Protein AF-A0A6B3H0E8-F1 (afdb_monomer)

Nearest PDB structures (foldseek):
  3ffq-assembly2_B  TM=3.249E-01  e=1.916E+00  Mus musculus
  3ffq-assembly1_A  TM=2.762E-01  e=1.317E+00  Mus musculus
  7np4-assembly1_A  TM=3.165E-01  e=2.788E+00  Oryctolagus cuniculus

Mean predicted aligned error: 12.4 Å

pLDDT: mean 79.55, std 21.65, range [32.38, 98.31]

Secondary structure (DSSP, 8-state):
-----------------------S-----PPP--TT-TTSEES-TT-SS--HHHHHHHHHT-HHHHHHHHHHHTS-TTTHHHHHHHSEEEEESS-EEEEEEEEETTEEEEEEEEEPTT-EEEE-TTS-B-

Solvent-accessible surface area (backbone atoms only — not comparable to full-atom values): 8240 Å² total; per-residue (Å²): 134,89,80,88,81,88,80,86,89,85,89,86,80,80,72,83,72,81,79,78,80,76,72,94,80,68,81,87,78,76,81,86,74,67,45,69,44,87,78,51,59,41,80,58,83,73,66,31,85,70,58,58,68,60,49,41,54,54,32,70,75,32,64,56,60,27,45,24,52,16,63,74,69,75,47,53,59,88,46,45,57,61,54,58,68,68,34,44,32,31,19,33,65,49,72,39,80,43,84,42,72,50,80,56,98,72,33,60,39,82,44,83,44,70,47,53,50,69,42,60,45,39,18,44,97,64,36,43,78,108

Structure (mmCIF, N/CA/C/O backbone):
data_AF-A0A6B3H0E8-F1
#
_entry.id   AF-A0A6B3H0E8-F1
#
loop_
_atom_site.group_PDB
_atom_site.id
_atom_site.type_symbol
_atom_site.label_atom_id
_atom_site.label_alt_id
_atom_site.label_comp_id
_atom_site.label_asym_id
_atom_site.label_entity_id
_atom_site.label_seq_id
_atom_site.pdbx_PDB_ins_code
_atom_site.Cartn_x
_atom_site.Cartn_y
_atom_site.Cartn_z
_atom_site.occupancy
_atom_site.B_iso_or_equiv
_atom_site.auth_seq_id
_atom_site.auth_comp_id
_atom_site.auth_asym_id
_atom_site.auth_atom_id
_atom_site.pdbx_PDB_model_num
ATOM 1 N N . GLU A 1 1 ? 20.663 31.788 -74.258 1.00 35.22 1 GLU A N 1
ATOM 2 C CA . GLU A 1 1 ? 21.996 31.155 -74.187 1.00 35.22 1 GLU A CA 1
ATOM 3 C C . GLU A 1 1 ? 22.036 30.345 -72.888 1.00 35.22 1 GLU A C 1
ATOM 5 O O . GLU A 1 1 ? 21.691 30.908 -71.862 1.00 35.22 1 GLU A O 1
ATOM 10 N N . SER A 1 2 ? 21.935 29.011 -72.971 1.00 32.38 2 SER A N 1
ATOM 11 C CA . SER A 1 2 ? 23.036 28.055 -72.699 1.00 32.38 2 SER A CA 1
ATOM 12 C C . SER A 1 2 ? 23.436 28.015 -71.209 1.00 32.38 2 SER A C 1
ATOM 14 O O . SER A 1 2 ? 23.728 29.056 -70.648 1.00 32.38 2 SER A O 1
ATOM 16 N N . THR A 1 3 ? 23.507 26.922 -70.446 1.00 37.47 3 THR A N 1
ATOM 17 C CA . THR A 1 3 ? 23.304 25.471 -70.613 1.00 37.47 3 THR A CA 1
ATOM 18 C C . THR A 1 3 ? 23.278 24.870 -69.200 1.00 37.47 3 THR A C 1
ATOM 20 O O . THR A 1 3 ? 23.942 25.374 -68.295 1.00 37.47 3 THR A O 1
ATOM 23 N N . ALA A 1 4 ? 22.556 23.765 -69.031 1.00 35.66 4 ALA A N 1
ATOM 24 C CA . ALA A 1 4 ? 22.533 22.936 -67.831 1.00 35.66 4 ALA A CA 1
ATOM 25 C C . ALA A 1 4 ? 23.916 22.358 -67.459 1.00 35.66 4 ALA A C 1
ATOM 27 O O . ALA A 1 4 ? 24.690 21.977 -68.336 1.00 35.66 4 ALA A O 1
ATOM 28 N N . ARG A 1 5 ? 24.168 22.155 -66.158 1.00 34.94 5 ARG A N 1
ATOM 29 C CA . ARG A 1 5 ? 25.009 21.045 -65.685 1.00 34.94 5 ARG A CA 1
ATOM 30 C C . ARG A 1 5 ? 24.118 20.037 -64.963 1.00 34.94 5 ARG A C 1
ATOM 32 O O . ARG A 1 5 ? 23.525 20.347 -63.936 1.00 34.94 5 ARG A O 1
ATOM 39 N N . ARG A 1 6 ? 24.014 18.851 -65.566 1.00 41.00 6 ARG A N 1
ATOM 40 C CA . ARG A 1 6 ? 23.529 17.608 -64.957 1.00 41.00 6 ARG A CA 1
ATOM 41 C C . ARG A 1 6 ? 24.465 17.195 -63.824 1.00 41.00 6 ARG A C 1
ATOM 43 O O . ARG A 1 6 ? 25.668 17.129 -64.061 1.00 41.00 6 ARG A O 1
ATOM 50 N N . SER A 1 7 ? 23.878 16.781 -62.709 1.00 37.34 7 SER A N 1
ATOM 51 C CA . SER A 1 7 ? 24.401 15.703 -61.870 1.00 37.34 7 SER A CA 1
ATOM 52 C C . SER A 1 7 ? 23.201 14.871 -61.400 1.00 37.34 7 SER A C 1
ATOM 54 O O . SER A 1 7 ? 22.326 15.391 -60.715 1.00 37.34 7 SER A O 1
ATOM 56 N N . ASP A 1 8 ? 23.135 13.624 -61.864 1.00 45.53 8 ASP A N 1
ATOM 57 C CA . ASP A 1 8 ? 22.207 12.556 -61.443 1.00 45.53 8 ASP A CA 1
ATOM 58 C C . ASP A 1 8 ? 22.783 11.828 -60.190 1.00 45.53 8 ASP A C 1
ATOM 60 O O . ASP A 1 8 ? 23.895 12.171 -59.776 1.00 45.53 8 ASP A O 1
ATOM 64 N N . PRO A 1 9 ? 22.070 10.895 -59.522 1.00 45.84 9 PRO A N 1
ATOM 65 C CA . PRO A 1 9 ? 21.759 10.993 -58.096 1.00 45.84 9 PRO A CA 1
ATOM 66 C C . PRO A 1 9 ? 22.474 9.946 -57.220 1.00 45.84 9 PRO A C 1
ATOM 68 O O . PRO A 1 9 ? 22.909 8.905 -57.708 1.00 45.84 9 PRO A O 1
ATOM 71 N N . GLU A 1 10 ? 22.504 10.171 -55.901 1.00 34.53 10 GLU A N 1
ATOM 72 C CA . GLU A 1 10 ? 22.762 9.111 -54.912 1.00 34.53 10 GLU A CA 1
ATOM 73 C C . GLU A 1 10 ? 21.499 8.802 -54.084 1.00 34.53 10 GLU A C 1
ATOM 75 O O . GLU A 1 10 ? 20.648 9.677 -53.893 1.00 34.53 10 GLU A O 1
ATOM 80 N N . PRO A 1 11 ? 21.326 7.540 -53.653 1.00 42.16 11 PRO A N 1
ATOM 81 C CA . PRO A 1 11 ? 20.035 6.970 -53.300 1.00 42.16 11 PRO A CA 1
ATOM 82 C C . PRO A 1 11 ? 19.709 7.120 -51.811 1.00 42.16 11 PRO A C 1
ATOM 84 O O . PRO A 1 11 ? 20.588 7.107 -50.956 1.00 42.16 11 PRO A O 1
ATOM 87 N N . GLY A 1 12 ? 18.411 7.126 -51.496 1.00 36.84 12 GLY A N 1
ATOM 88 C CA . GLY A 1 12 ? 17.942 6.757 -50.159 1.00 36.84 12 GLY A CA 1
ATOM 89 C C . GLY A 1 12 ? 17.010 7.759 -49.493 1.00 36.84 12 GLY A C 1
ATOM 90 O O . GLY A 1 12 ? 17.298 8.254 -48.412 1.00 36.84 12 GLY A O 1
ATOM 91 N N . THR A 1 13 ? 15.840 7.998 -50.076 1.00 33.62 13 THR A N 1
ATOM 92 C CA . THR A 1 13 ? 14.666 8.416 -49.297 1.00 33.62 13 THR A CA 1
ATOM 93 C C . THR A 1 13 ? 13.562 7.401 -49.535 1.00 33.62 13 THR A C 1
ATOM 95 O O . THR A 1 13 ? 12.704 7.558 -50.398 1.00 33.62 13 THR A O 1
ATOM 98 N N . ALA A 1 14 ? 13.611 6.305 -48.778 1.00 38.38 14 ALA A N 1
ATOM 99 C CA . ALA A 1 14 ? 12.436 5.468 -48.613 1.00 38.38 14 ALA A CA 1
ATOM 100 C C . ALA A 1 14 ? 11.414 6.274 -47.803 1.00 38.38 14 ALA A C 1
ATOM 102 O O . ALA A 1 14 ? 11.633 6.588 -46.633 1.00 38.38 14 ALA A O 1
ATOM 103 N N . SER A 1 15 ? 10.318 6.647 -48.460 1.00 48.28 15 SER A N 1
ATOM 104 C CA . SER A 1 15 ? 9.117 7.176 -47.824 1.00 48.28 15 SER A CA 1
ATOM 105 C C . SER A 1 15 ? 8.689 6.256 -46.676 1.00 48.28 15 SER A C 1
ATOM 107 O O . SER A 1 15 ? 8.601 5.043 -46.893 1.00 48.28 15 SER A O 1
ATOM 109 N N . PRO A 1 16 ? 8.365 6.765 -45.474 1.00 43.91 16 PRO A N 1
ATOM 110 C CA . PRO A 1 16 ? 7.642 5.941 -44.526 1.00 43.91 16 PRO A CA 1
ATOM 111 C C . PRO A 1 16 ? 6.265 5.650 -45.128 1.00 43.91 16 PRO A C 1
ATOM 113 O O . PRO A 1 16 ? 5.464 6.547 -45.395 1.00 43.91 16 PRO A O 1
ATOM 116 N N . SER A 1 17 ? 6.053 4.367 -45.411 1.00 40.94 17 SER A N 1
ATOM 117 C CA . SER A 1 17 ? 4.784 3.800 -45.847 1.00 40.94 17 SER A CA 1
ATOM 118 C C . SER A 1 17 ? 3.662 4.185 -44.883 1.00 40.94 17 SER A C 1
ATOM 120 O O . SER A 1 17 ? 3.886 4.363 -43.686 1.00 40.94 17 SER A O 1
ATOM 122 N N . ALA A 1 18 ? 2.461 4.321 -45.441 1.00 45.22 18 ALA A N 1
ATOM 123 C CA . ALA A 1 18 ? 1.238 4.714 -44.762 1.00 45.22 18 ALA A CA 1
ATOM 124 C C . ALA A 1 18 ? 1.068 4.070 -43.374 1.00 45.22 18 ALA A C 1
ATOM 126 O O . ALA A 1 18 ? 1.232 2.863 -43.196 1.00 45.22 18 ALA A O 1
ATOM 127 N N . VAL A 1 19 ? 0.678 4.900 -42.405 1.00 40.25 19 VAL A N 1
ATOM 128 C CA . VAL A 1 19 ? 0.190 4.468 -41.094 1.00 40.25 19 VAL A CA 1
ATOM 129 C C . VAL A 1 19 ? -0.945 3.451 -41.275 1.00 40.25 19 VAL A C 1
ATOM 131 O O . VAL A 1 19 ? -1.906 3.740 -41.995 1.00 40.25 19 VAL A O 1
ATOM 134 N N . PRO A 1 20 ? -0.915 2.274 -40.627 1.00 42.47 20 PRO A N 1
ATOM 135 C CA . PRO A 1 20 ? -2.128 1.496 -40.495 1.00 42.47 20 PRO A CA 1
ATOM 136 C C . PRO A 1 20 ? -3.052 2.291 -39.570 1.00 42.47 20 PRO A C 1
ATOM 138 O O . PRO A 1 20 ? -2.742 2.487 -38.395 1.00 42.47 20 PRO A O 1
ATOM 141 N N . SER A 1 21 ? -4.186 2.764 -40.091 1.00 45.28 21 SER A N 1
ATOM 142 C CA . SER A 1 21 ? -5.313 3.136 -39.234 1.00 45.28 21 SER A CA 1
ATOM 143 C C . SER A 1 21 ? -5.699 1.893 -38.442 1.00 45.28 21 SER A C 1
ATOM 145 O O . SER A 1 21 ? -6.291 0.960 -38.988 1.00 45.28 21 SER A O 1
ATOM 147 N N . ALA A 1 22 ? -5.316 1.853 -37.167 1.00 51.94 22 ALA A N 1
ATOM 148 C CA . ALA A 1 22 ? -5.771 0.824 -36.253 1.00 51.94 22 ALA A CA 1
ATOM 149 C C . ALA A 1 22 ? -7.288 0.980 -36.114 1.00 51.94 22 ALA A C 1
ATOM 151 O O . ALA A 1 22 ? -7.788 1.880 -35.441 1.00 51.94 22 ALA A O 1
ATOM 152 N N . SER A 1 23 ? -8.016 0.117 -36.818 1.00 38.78 23 SER A N 1
ATOM 153 C CA . SER A 1 23 ? -9.453 -0.034 -36.650 1.00 38.78 23 SER A CA 1
ATOM 154 C C . SER A 1 23 ? -9.729 -0.379 -35.189 1.00 38.78 23 SER A C 1
ATOM 156 O O . SER A 1 23 ? -9.138 -1.304 -34.627 1.00 38.78 23 SER A O 1
ATOM 158 N N . ALA A 1 24 ? -10.596 0.410 -34.564 1.00 51.91 24 ALA A N 1
ATOM 159 C CA . ALA A 1 24 ? -11.017 0.255 -33.185 1.00 51.91 24 ALA A CA 1
ATOM 160 C C . ALA A 1 24 ? -11.856 -1.021 -33.012 1.00 51.91 24 ALA A C 1
ATOM 162 O O . ALA A 1 24 ? -13.077 -0.971 -33.033 1.00 51.91 24 ALA A O 1
ATOM 163 N N . THR A 1 25 ? -11.194 -2.158 -32.815 1.00 48.22 25 THR A N 1
ATOM 164 C CA . THR A 1 25 ? -11.766 -3.378 -32.222 1.00 48.22 25 THR A CA 1
ATOM 165 C C . THR A 1 25 ? -10.626 -4.210 -31.651 1.00 48.22 25 THR A C 1
ATOM 167 O O . THR A 1 25 ? -10.204 -5.217 -32.209 1.00 48.22 25 THR A O 1
ATOM 170 N N . GLY A 1 26 ? -10.088 -3.759 -30.526 1.00 44.38 26 GLY A N 1
ATOM 171 C CA . GLY A 1 26 ? -9.173 -4.542 -29.715 1.00 44.38 26 GLY A CA 1
ATOM 172 C C . GLY A 1 26 ? -9.451 -4.193 -28.272 1.00 44.38 26 GLY A C 1
ATOM 173 O O . GLY A 1 26 ? -9.162 -3.077 -27.847 1.00 44.38 26 GLY A O 1
ATOM 174 N N . SER A 1 27 ? -10.044 -5.122 -27.521 1.00 52.78 27 SER A N 1
ATOM 175 C CA . SER A 1 27 ? -9.981 -5.053 -26.062 1.00 52.78 27 SER A CA 1
ATOM 176 C C . SER A 1 27 ? -8.517 -4.787 -25.710 1.00 52.78 27 SER A C 1
ATOM 178 O O . SER A 1 27 ? -7.647 -5.483 -26.233 1.00 52.78 27 SER A O 1
ATOM 180 N N . GLN A 1 28 ? -8.211 -3.737 -24.945 1.00 55.22 28 GLN A N 1
ATOM 181 C CA . GLN A 1 28 ? -6.832 -3.470 -24.537 1.00 55.22 28 GLN A CA 1
ATOM 182 C C . GLN A 1 28 ? -6.390 -4.609 -23.612 1.00 55.22 28 GLN A C 1
ATOM 184 O O . GLN A 1 28 ? -6.568 -4.538 -22.397 1.00 55.22 28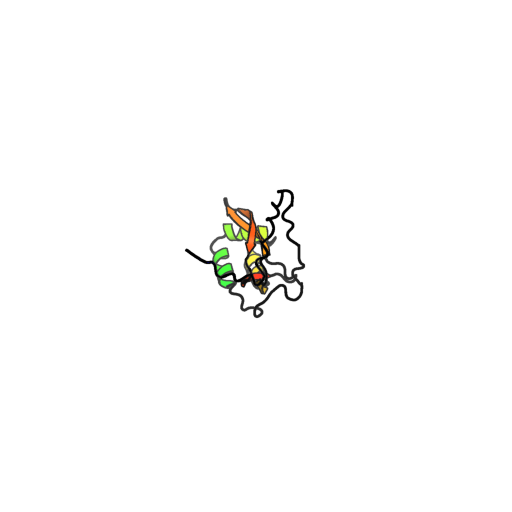 GLN A O 1
ATOM 189 N N . VAL A 1 29 ? -5.882 -5.696 -24.197 1.00 62.88 29 VAL A N 1
ATOM 190 C CA . VAL A 1 29 ? -5.433 -6.878 -23.470 1.00 62.88 29 VAL A CA 1
ATOM 191 C C . VAL A 1 29 ? -4.114 -6.517 -22.804 1.00 62.88 29 VAL A C 1
ATOM 193 O O . VAL A 1 29 ? -3.052 -6.562 -23.420 1.00 62.88 29 VAL A O 1
ATOM 196 N N . THR A 1 30 ? -4.168 -6.134 -21.532 1.00 69.50 30 THR A N 1
ATOM 197 C CA . THR A 1 30 ? -2.972 -6.136 -20.692 1.00 69.50 30 THR A CA 1
ATOM 198 C C . THR A 1 30 ? -2.614 -7.571 -20.347 1.00 69.50 30 THR A C 1
ATOM 200 O O . THR A 1 30 ? -3.468 -8.341 -19.905 1.00 69.50 30 THR A O 1
ATOM 203 N N . ARG A 1 31 ? -1.347 -7.940 -20.544 1.00 79.31 31 ARG A N 1
ATOM 204 C CA . ARG A 1 31 ? -0.842 -9.264 -20.181 1.00 79.31 31 ARG A CA 1
ATOM 205 C C . ARG A 1 31 ? -0.746 -9.365 -18.660 1.00 79.31 31 ARG A C 1
ATOM 207 O O . ARG A 1 31 ? -0.009 -8.599 -18.047 1.00 79.31 31 ARG A O 1
ATOM 214 N N . GLY A 1 32 ? -1.462 -10.318 -18.067 1.00 79.38 32 GLY A N 1
ATOM 215 C CA . GLY A 1 32 ? -1.216 -10.715 -16.682 1.00 79.38 32 GLY A CA 1
ATOM 216 C C . GLY A 1 32 ? 0.175 -11.338 -16.559 1.00 79.38 32 GLY A C 1
ATOM 217 O O . GLY A 1 32 ? 0.580 -12.127 -17.417 1.00 79.38 32 GLY A O 1
ATOM 218 N N . VAL A 1 33 ? 0.913 -10.960 -15.521 1.00 82.69 33 VAL A N 1
ATOM 219 C CA . VAL A 1 33 ? 2.222 -11.529 -15.186 1.00 82.69 33 VAL A CA 1
ATOM 220 C C . VAL A 1 33 ? 2.191 -12.018 -13.746 1.00 82.69 33 VAL A C 1
ATOM 222 O O . VAL A 1 33 ? 1.547 -11.398 -12.899 1.00 82.69 33 VAL A O 1
ATOM 225 N N . ASP A 1 34 ? 2.879 -13.122 -13.468 1.00 81.75 34 ASP A N 1
ATOM 226 C CA . ASP A 1 34 ? 3.034 -13.609 -12.101 1.00 81.75 34 ASP A CA 1
ATOM 227 C C . ASP A 1 34 ? 3.876 -12.619 -11.290 1.00 81.75 34 ASP A C 1
ATOM 229 O O . ASP A 1 34 ? 4.977 -12.251 -11.701 1.00 81.75 34 ASP A O 1
ATOM 233 N N . GLY A 1 35 ? 3.383 -12.208 -10.120 1.00 81.31 35 GLY A N 1
ATOM 234 C CA . GLY A 1 35 ? 4.072 -11.249 -9.247 1.00 81.31 35 GLY A CA 1
ATOM 235 C C . GLY A 1 35 ? 5.455 -11.722 -8.783 1.00 81.31 35 GLY A C 1
ATOM 236 O O . GLY A 1 35 ? 6.353 -10.920 -8.554 1.00 81.31 35 GLY A O 1
ATOM 237 N N . ALA A 1 36 ? 5.675 -13.034 -8.713 1.00 81.31 36 ALA A N 1
ATOM 238 C CA . ALA A 1 36 ? 6.964 -13.620 -8.356 1.00 81.31 36 ALA A CA 1
ATOM 239 C C . ALA A 1 36 ? 7.941 -13.763 -9.546 1.00 81.31 36 ALA A C 1
ATOM 241 O O . ALA A 1 36 ? 9.032 -14.309 -9.372 1.00 81.31 36 ALA A O 1
ATOM 242 N N . ALA A 1 37 ? 7.574 -13.315 -10.755 1.00 82.06 37 ALA A N 1
ATOM 243 C CA . ALA A 1 37 ? 8.399 -13.495 -11.946 1.00 82.06 37 ALA A CA 1
ATOM 244 C C . ALA A 1 37 ? 9.786 -12.827 -11.791 1.00 82.06 37 ALA A C 1
ATOM 246 O O . ALA A 1 37 ? 9.871 -11.634 -11.467 1.00 82.06 37 ALA A O 1
ATOM 247 N N . PRO A 1 38 ? 10.895 -13.553 -12.055 1.00 80.69 38 PRO A N 1
ATOM 248 C CA . PRO A 1 38 ? 12.235 -12.985 -11.973 1.00 80.69 38 PRO A CA 1
ATOM 249 C C . PRO A 1 38 ? 12.393 -11.741 -12.851 1.00 80.69 38 PRO A C 1
ATOM 251 O O . PRO A 1 38 ? 12.025 -11.731 -14.024 1.00 80.69 38 PRO A O 1
ATOM 254 N N . GLY A 1 39 ? 12.970 -10.683 -12.279 1.00 83.31 39 GLY A N 1
ATOM 255 C CA . GLY A 1 39 ? 13.208 -9.428 -12.990 1.00 83.31 39 GLY A CA 1
ATOM 256 C C . GLY A 1 39 ? 11.979 -8.529 -13.159 1.00 83.31 39 GLY A C 1
ATOM 257 O O . GLY A 1 39 ? 12.108 -7.517 -13.850 1.00 83.31 39 GLY A O 1
ATOM 258 N N . LEU A 1 40 ? 10.834 -8.843 -12.537 1.00 83.06 40 LEU A N 1
ATOM 259 C CA . LEU A 1 40 ? 9.643 -7.980 -12.537 1.00 83.06 40 LEU A CA 1
ATOM 260 C C . LEU A 1 40 ? 9.854 -6.691 -11.725 1.00 83.06 40 LEU A C 1
ATOM 262 O O . LEU A 1 40 ? 9.504 -5.597 -12.173 1.00 83.06 40 LEU A O 1
ATOM 266 N N . TYR A 1 41 ? 10.485 -6.821 -10.558 1.00 85.12 41 TYR A N 1
ATOM 267 C CA . TYR A 1 41 ? 10.814 -5.706 -9.674 1.00 85.12 41 TYR A CA 1
ATOM 268 C C . TYR A 1 41 ? 12.313 -5.420 -9.670 1.00 85.12 41 TYR A C 1
ATOM 270 O O . TYR A 1 41 ? 13.145 -6.307 -9.870 1.00 85.12 41 TYR A O 1
ATOM 278 N N . GLY A 1 42 ? 12.650 -4.154 -9.461 1.00 80.50 42 GLY A N 1
ATOM 279 C CA . GLY A 1 42 ? 14.005 -3.659 -9.277 1.00 80.50 42 GLY A CA 1
ATOM 280 C C . GLY A 1 42 ? 14.152 -2.945 -7.938 1.00 80.50 42 GLY A C 1
ATOM 281 O O . GLY A 1 42 ? 13.235 -2.917 -7.114 1.00 80.50 42 GLY A O 1
ATOM 282 N N . GLY A 1 43 ? 15.321 -2.338 -7.750 1.00 70.19 43 GLY A N 1
ATOM 283 C CA . GLY A 1 43 ? 15.685 -1.650 -6.517 1.00 70.19 43 GLY A CA 1
ATOM 284 C C . GLY A 1 43 ? 16.275 -2.583 -5.461 1.00 70.19 43 GLY A C 1
ATOM 285 O O . GLY A 1 43 ? 16.233 -3.811 -5.560 1.00 70.19 43 GLY A O 1
ATOM 286 N N . THR A 1 44 ? 16.874 -1.985 -4.439 1.00 63.00 44 THR A N 1
ATOM 287 C CA . THR A 1 44 ? 17.344 -2.707 -3.260 1.00 63.00 44 THR A CA 1
ATOM 288 C C . THR A 1 44 ? 16.152 -3.065 -2.379 1.00 63.00 44 THR A C 1
ATOM 290 O O . THR A 1 44 ? 15.301 -2.226 -2.069 1.00 63.00 44 THR A O 1
ATOM 293 N N . ARG A 1 45 ? 16.082 -4.337 -1.966 1.00 57.31 45 ARG A N 1
ATOM 294 C CA . ARG A 1 45 ? 15.047 -4.833 -1.050 1.00 57.31 45 ARG A CA 1
ATOM 295 C C . ARG A 1 45 ? 15.002 -3.910 0.176 1.00 57.31 45 ARG A C 1
ATOM 297 O O . ARG A 1 45 ? 16.039 -3.713 0.806 1.00 57.31 45 ARG A O 1
ATOM 304 N N . LYS A 1 46 ? 13.816 -3.384 0.517 1.00 56.09 46 LYS A N 1
ATOM 305 C CA . LYS A 1 46 ? 13.566 -2.486 1.671 1.00 56.09 46 LYS A CA 1
ATOM 306 C C . LYS A 1 46 ? 14.038 -1.023 1.537 1.00 56.09 46 LYS A C 1
ATOM 308 O O . LYS A 1 46 ? 14.061 -0.328 2.545 1.00 56.09 46 LYS A O 1
ATOM 313 N N . VAL A 1 47 ? 14.392 -0.540 0.340 1.00 60.00 47 VAL A N 1
ATOM 314 C CA . VAL A 1 47 ? 14.829 0.866 0.125 1.00 60.00 47 VAL A CA 1
ATOM 315 C C . VAL A 1 47 ? 13.905 1.642 -0.828 1.00 60.00 47 VAL A C 1
ATOM 317 O O . VAL A 1 47 ? 14.102 2.832 -1.063 1.00 60.00 47 VAL A O 1
ATOM 320 N N . ALA A 1 48 ? 12.865 1.011 -1.380 1.00 61.47 48 ALA A N 1
ATOM 321 C CA . ALA A 1 48 ? 11.863 1.754 -2.141 1.00 61.47 48 ALA A CA 1
ATOM 322 C C . ALA A 1 48 ? 11.153 2.764 -1.214 1.00 61.47 48 ALA A C 1
ATOM 324 O O . ALA A 1 48 ? 10.863 2.436 -0.068 1.00 61.47 48 ALA A O 1
ATOM 325 N N . SER A 1 49 ? 10.891 3.979 -1.716 1.00 66.12 49 SER A N 1
ATOM 326 C CA . SER A 1 49 ? 10.439 5.198 -1.002 1.00 66.12 49 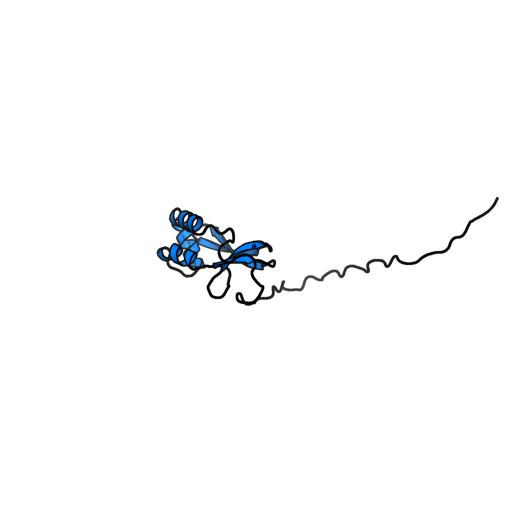SER A CA 1
ATOM 327 C C . SER A 1 49 ? 9.123 5.096 -0.192 1.00 66.12 49 SER A C 1
ATOM 329 O O . SER A 1 49 ? 8.570 6.120 0.217 1.00 66.12 49 SER A O 1
ATOM 331 N N . CYS A 1 50 ? 8.580 3.899 0.019 1.00 76.69 50 CYS A N 1
ATOM 332 C CA . CYS A 1 50 ? 7.386 3.659 0.815 1.00 76.69 50 CYS A CA 1
ATOM 333 C C . CYS A 1 50 ? 7.722 3.789 2.307 1.00 76.69 50 CYS A C 1
ATOM 335 O O . CYS A 1 50 ? 8.213 2.850 2.931 1.00 76.69 50 CYS A O 1
ATOM 337 N N . ASP A 1 51 ? 7.447 4.956 2.883 1.00 89.06 51 ASP A N 1
ATOM 338 C CA . ASP A 1 51 ? 7.492 5.156 4.332 1.00 89.06 51 ASP A CA 1
ATOM 339 C C . ASP A 1 51 ? 6.265 4.492 4.982 1.00 89.06 51 ASP A C 1
ATOM 341 O O . ASP A 1 51 ? 5.188 5.088 5.099 1.00 89.06 51 ASP A O 1
ATOM 345 N N . VAL A 1 52 ? 6.430 3.216 5.346 1.00 92.31 52 VAL A N 1
ATOM 346 C CA . VAL A 1 52 ? 5.374 2.373 5.927 1.00 92.31 52 VAL A CA 1
ATOM 347 C C . VAL A 1 52 ? 4.859 2.953 7.243 1.00 92.31 52 VAL A C 1
ATOM 349 O O . VAL A 1 52 ? 3.650 3.017 7.449 1.00 92.31 52 VAL A O 1
ATOM 352 N N . GLU A 1 53 ? 5.737 3.446 8.117 1.00 94.12 53 GLU A N 1
ATOM 353 C CA . GLU A 1 53 ? 5.317 3.974 9.420 1.00 94.12 53 GLU A CA 1
ATOM 354 C C . GLU A 1 53 ? 4.542 5.291 9.273 1.00 94.12 53 GLU A C 1
ATOM 356 O O . GLU A 1 53 ? 3.534 5.503 9.956 1.00 94.12 53 GLU A O 1
ATOM 361 N N . LYS A 1 54 ? 4.916 6.147 8.315 1.00 93.94 54 LYS A N 1
ATOM 362 C CA . LYS A 1 54 ? 4.118 7.333 7.978 1.00 93.94 54 LYS A CA 1
ATOM 363 C C . LYS A 1 54 ? 2.747 6.967 7.409 1.00 93.94 54 LYS A C 1
ATOM 365 O O . LYS A 1 54 ? 1.757 7.628 7.740 1.00 93.94 54 LYS A O 1
ATOM 370 N N . GLN A 1 55 ? 2.659 5.930 6.574 1.00 94.62 55 GLN A N 1
ATOM 371 C CA . GLN A 1 55 ? 1.376 5.440 6.061 1.00 94.62 55 GLN A CA 1
ATOM 372 C C . GLN A 1 55 ? 0.488 4.906 7.193 1.00 94.62 55 GLN A C 1
ATOM 374 O O . GLN A 1 55 ? -0.685 5.274 7.266 1.00 94.62 55 GLN A O 1
ATOM 379 N N . ILE A 1 56 ? 1.055 4.118 8.110 1.00 96.69 56 ILE A N 1
ATOM 380 C CA . ILE A 1 56 ? 0.364 3.609 9.302 1.00 96.69 56 ILE A CA 1
ATOM 381 C C . ILE A 1 56 ? -0.178 4.766 10.140 1.00 96.69 56 ILE A C 1
ATOM 383 O O . ILE A 1 56 ? -1.372 4.797 10.434 1.00 96.69 56 ILE A O 1
ATOM 387 N N . SER A 1 57 ? 0.664 5.751 10.461 1.00 97.44 57 SER A N 1
ATOM 388 C CA . SER A 1 57 ? 0.255 6.929 11.232 1.00 97.44 57 SER A CA 1
ATOM 389 C C . SER A 1 57 ? -0.884 7.698 10.547 1.00 97.44 57 SER A C 1
ATOM 391 O O . SER A 1 57 ? -1.860 8.078 11.194 1.00 97.44 57 SER A O 1
ATOM 393 N N . THR A 1 58 ? -0.809 7.860 9.222 1.00 96.00 58 THR A N 1
ATOM 394 C CA . THR A 1 58 ? -1.842 8.545 8.429 1.00 96.00 58 THR A CA 1
ATOM 395 C C . THR A 1 58 ? -3.182 7.807 8.471 1.00 96.00 58 THR A C 1
ATOM 397 O O . THR A 1 58 ? -4.227 8.441 8.613 1.00 96.00 58 THR A O 1
ATOM 400 N N . LEU A 1 59 ? -3.170 6.476 8.357 1.00 96.50 59 LEU A N 1
ATOM 401 C CA . LEU A 1 59 ? -4.388 5.665 8.414 1.00 96.50 59 LEU A CA 1
ATOM 402 C C . LEU A 1 59 ? -4.968 5.622 9.832 1.00 96.50 59 LEU A C 1
ATOM 404 O O . LEU A 1 59 ? -6.172 5.788 9.998 1.00 96.50 59 LEU A O 1
ATOM 408 N N . GLN A 1 60 ? -4.135 5.497 10.865 1.00 96.31 60 GLN A N 1
ATOM 409 C CA . GLN A 1 60 ? -4.586 5.541 12.260 1.00 96.31 60 GLN A CA 1
ATOM 410 C C . GLN A 1 60 ? -5.248 6.878 12.622 1.00 96.31 60 GLN A C 1
ATOM 412 O O . GLN A 1 60 ? -6.232 6.895 13.360 1.00 96.31 60 GLN A O 1
ATOM 417 N N . ALA A 1 61 ? -4.758 7.987 12.061 1.00 98.00 61 ALA A N 1
ATOM 418 C CA . ALA A 1 61 ? -5.352 9.310 12.238 1.00 98.00 61 ALA A CA 1
ATOM 419 C C . ALA A 1 61 ? -6.677 9.510 11.470 1.00 98.00 61 ALA A C 1
ATOM 421 O O . ALA A 1 61 ? -7.384 10.483 11.728 1.00 98.00 61 ALA A O 1
ATOM 422 N N . ALA A 1 62 ? -7.034 8.611 10.544 1.00 97.75 62 ALA A N 1
ATOM 423 C CA . ALA A 1 62 ? -8.241 8.693 9.718 1.00 97.75 62 ALA A CA 1
ATOM 424 C C . ALA A 1 62 ? -9.029 7.363 9.743 1.00 97.75 62 ALA A C 1
ATOM 426 O O . ALA A 1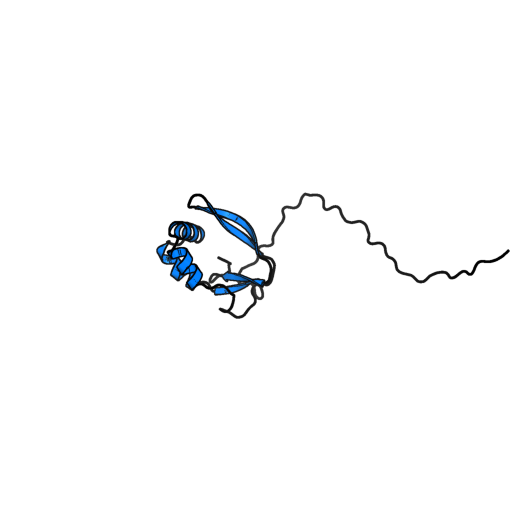 62 ? -8.935 6.570 8.800 1.00 97.75 62 ALA A O 1
ATOM 427 N N . PRO A 1 63 ? -9.823 7.091 10.801 1.00 96.75 63 PRO A N 1
ATOM 428 C CA . PRO A 1 63 ? -10.454 5.784 11.025 1.00 96.75 63 PRO A CA 1
ATOM 429 C C . PRO A 1 63 ? -11.362 5.294 9.887 1.00 96.75 63 PRO A C 1
ATOM 431 O O . PRO A 1 63 ? -11.458 4.099 9.622 1.00 96.75 63 PRO A O 1
ATOM 434 N N . ASP A 1 64 ? -12.048 6.208 9.216 1.00 97.56 64 ASP A N 1
ATOM 435 C CA . ASP A 1 64 ? -12.883 5.974 8.041 1.00 97.56 64 ASP A CA 1
ATOM 436 C C . ASP A 1 64 ? -12.064 5.563 6.810 1.00 97.56 64 ASP A C 1
ATOM 438 O O . ASP A 1 64 ? -12.418 4.588 6.142 1.00 97.56 64 ASP A O 1
ATOM 442 N N . LYS A 1 65 ? -10.920 6.209 6.566 1.00 97.44 65 LYS A N 1
ATOM 443 C CA . LYS A 1 65 ? -9.975 5.778 5.524 1.00 97.44 65 LYS A CA 1
ATOM 444 C C . LYS A 1 65 ? -9.297 4.457 5.876 1.00 97.44 65 LYS A C 1
ATOM 446 O O . LYS A 1 65 ? -9.109 3.634 4.987 1.00 97.44 65 LYS A O 1
ATOM 451 N N . ASN A 1 66 ? -8.985 4.224 7.152 1.00 98.19 66 ASN A N 1
ATOM 452 C CA . ASN A 1 66 ? -8.430 2.952 7.612 1.00 98.19 66 ASN A CA 1
ATOM 453 C C . ASN A 1 66 ? -9.395 1.791 7.358 1.00 98.19 66 ASN A C 1
ATOM 455 O O . ASN A 1 66 ? -8.993 0.780 6.797 1.00 98.19 66 ASN A O 1
ATOM 459 N N . ARG A 1 67 ? -10.683 1.954 7.692 1.00 98.19 67 ARG A N 1
ATOM 460 C CA . ARG A 1 67 ? -11.712 0.947 7.382 1.00 98.19 67 ARG A CA 1
ATOM 461 C C . ARG A 1 67 ? -11.844 0.703 5.882 1.00 98.19 67 ARG A C 1
ATOM 463 O O . ARG A 1 67 ? -11.937 -0.447 5.466 1.00 98.19 67 ARG A O 1
ATOM 470 N N . ALA A 1 68 ? -11.831 1.760 5.070 1.00 97.94 68 ALA A N 1
ATOM 471 C CA . ALA A 1 68 ? -11.885 1.612 3.620 1.00 97.94 68 ALA A CA 1
ATOM 472 C C . ALA A 1 68 ? -10.656 0.868 3.071 1.00 97.94 68 ALA A C 1
ATOM 474 O O . ALA A 1 68 ? -10.818 -0.055 2.278 1.00 97.94 68 ALA A O 1
ATOM 475 N N . PHE A 1 69 ? -9.448 1.206 3.528 1.00 97.12 69 PHE A N 1
ATOM 476 C CA . PHE A 1 69 ? -8.224 0.490 3.162 1.00 97.12 69 PHE A CA 1
ATOM 477 C C . PHE A 1 69 ? -8.286 -0.987 3.575 1.00 97.12 69 PHE A C 1
ATOM 479 O O . PHE A 1 69 ? -8.077 -1.866 2.743 1.00 97.12 69 PHE A O 1
ATOM 486 N N . ALA A 1 70 ? -8.645 -1.256 4.831 1.00 97.62 70 ALA A N 1
ATOM 487 C CA . ALA A 1 70 ? -8.768 -2.6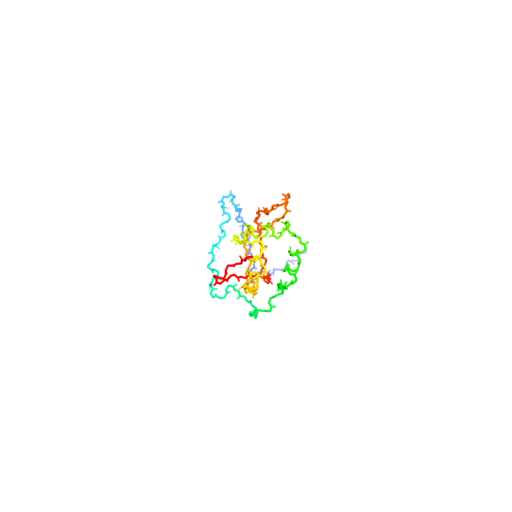01 5.381 1.00 97.62 70 ALA A CA 1
ATOM 488 C C . ALA A 1 70 ? -9.749 -3.466 4.570 1.00 97.62 70 ALA A C 1
ATOM 490 O O . ALA A 1 70 ? -9.438 -4.605 4.238 1.00 97.62 70 ALA A O 1
ATOM 491 N N . SER A 1 71 ? -10.881 -2.884 4.152 1.00 96.88 71 SER A N 1
ATOM 492 C CA . SER A 1 71 ? -11.880 -3.578 3.330 1.00 96.88 71 SER A CA 1
ATOM 493 C C . SER A 1 71 ? -11.371 -3.986 1.943 1.00 96.88 71 SER A C 1
ATOM 495 O O . SER A 1 71 ? -11.814 -4.995 1.409 1.00 96.88 71 SER A O 1
ATOM 497 N N . VAL A 1 72 ? -10.436 -3.228 1.357 1.00 96.50 72 VAL A N 1
ATOM 498 C CA . VAL A 1 72 ? -9.830 -3.566 0.055 1.00 96.50 72 VAL A CA 1
ATOM 499 C C . VAL A 1 72 ? -8.836 -4.715 0.195 1.00 96.50 72 VAL A C 1
ATOM 501 O O . VAL A 1 72 ? -8.736 -5.546 -0.703 1.00 96.50 72 VAL A O 1
ATOM 504 N N . GLN A 1 73 ? -8.108 -4.755 1.311 1.00 95.94 73 GLN A N 1
ATOM 505 C CA . GLN A 1 73 ? -7.083 -5.767 1.574 1.00 95.94 73 GLN A CA 1
ATOM 506 C C . GLN A 1 73 ? -7.632 -7.026 2.258 1.00 95.94 73 GLN A C 1
ATOM 508 O O . GLN A 1 73 ? -6.862 -7.951 2.498 1.00 95.94 73 GLN A O 1
ATOM 513 N N . ASP A 1 74 ? -8.935 -7.058 2.559 1.00 96.19 74 ASP A N 1
ATOM 514 C CA . ASP A 1 74 ? -9.606 -8.137 3.293 1.00 96.19 74 ASP A CA 1
ATOM 515 C C . ASP A 1 74 ? -8.936 -8.437 4.648 1.00 96.19 74 ASP A C 1
ATOM 517 O O . ASP A 1 74 ? -8.645 -9.576 5.009 1.00 96.19 74 ASP A O 1
ATOM 521 N N . VAL A 1 75 ? -8.643 -7.371 5.398 1.00 97.44 75 VAL A N 1
ATOM 522 C CA . VAL A 1 75 ? -8.074 -7.444 6.751 1.00 97.44 75 VAL A CA 1
ATOM 523 C C . VAL A 1 75 ? -8.927 -6.658 7.738 1.00 97.44 75 VAL A C 1
ATOM 525 O O . VAL A 1 75 ? -9.655 -5.737 7.369 1.00 97.44 75 VAL A O 1
ATOM 528 N N . GLU A 1 76 ? -8.798 -6.975 9.023 1.00 98.00 76 GLU A N 1
ATOM 529 C CA . GLU A 1 76 ? -9.402 -6.164 10.079 1.00 98.00 76 GLU A CA 1
ATOM 530 C C . GLU A 1 76 ? -8.732 -4.778 10.166 1.00 98.00 76 GLU A C 1
ATOM 532 O O . GLU A 1 76 ? -7.504 -4.682 10.061 1.00 98.00 76 GLU A O 1
ATOM 537 N N . PRO A 1 77 ? -9.475 -3.683 10.432 1.00 97.81 77 PRO A N 1
ATOM 538 C CA . PRO A 1 77 ? -8.894 -2.343 10.548 1.00 97.81 77 PRO A CA 1
ATOM 539 C C . PRO A 1 77 ? -7.786 -2.235 11.603 1.00 97.81 77 PRO A C 1
ATOM 541 O O . PRO A 1 77 ? -6.868 -1.429 11.455 1.00 97.81 77 PRO A O 1
ATOM 544 N N . SER A 1 78 ? -7.860 -3.036 12.668 1.00 98.06 78 SER A N 1
ATOM 545 C CA . SER A 1 78 ? -6.828 -3.118 13.707 1.00 98.06 78 SER A CA 1
ATOM 546 C C . SER A 1 78 ? -5.557 -3.835 13.244 1.00 98.06 78 SER A C 1
ATOM 548 O O . SER A 1 78 ? -4.494 -3.569 13.795 1.00 98.06 78 SER A O 1
ATOM 550 N N . ALA A 1 79 ? -5.646 -4.700 12.229 1.00 98.31 79 ALA A N 1
ATOM 551 C CA . ALA A 1 79 ? -4.529 -5.468 11.683 1.00 98.31 79 ALA A CA 1
ATOM 552 C C . ALA A 1 79 ? -3.752 -4.715 10.587 1.00 98.31 79 ALA A C 1
ATOM 554 O O . ALA A 1 79 ? -2.664 -5.141 10.205 1.00 98.31 79 ALA A O 1
ATOM 555 N N . VAL A 1 80 ? -4.271 -3.581 10.098 1.00 98.19 80 VAL A N 1
ATOM 556 C CA . VAL A 1 80 ? -3.638 -2.767 9.042 1.00 98.19 80 VAL A CA 1
ATOM 557 C C . VAL A 1 80 ? -2.166 -2.421 9.322 1.00 98.19 80 VAL A C 1
ATOM 559 O O . VAL A 1 80 ? -1.368 -2.534 8.390 1.00 98.19 80 VAL A O 1
ATOM 562 N N . PRO A 1 81 ? -1.751 -2.038 10.549 1.00 97.88 81 PRO A N 1
ATOM 563 C CA . PRO A 1 81 ? -0.345 -1.750 10.822 1.00 97.88 81 PRO A CA 1
ATOM 564 C C . PRO A 1 81 ? 0.575 -2.946 10.568 1.00 97.88 81 PRO A C 1
ATOM 566 O O . PRO A 1 81 ? 1.594 -2.813 9.892 1.00 97.88 81 PRO A O 1
ATOM 569 N N . ASP A 1 82 ? 0.202 -4.121 11.068 1.00 98.00 82 ASP A N 1
ATOM 570 C CA . ASP A 1 82 ? 1.019 -5.326 10.928 1.00 98.00 82 ASP A CA 1
ATOM 571 C C . ASP A 1 82 ? 0.978 -5.859 9.497 1.00 98.00 82 ASP A C 1
ATOM 573 O O . ASP A 1 82 ? 2.003 -6.285 8.963 1.00 98.00 82 ASP A O 1
ATOM 577 N N . TYR A 1 83 ? -0.174 -5.732 8.834 1.00 97.50 83 TYR A N 1
ATOM 578 C CA . TYR A 1 83 ? -0.309 -6.011 7.412 1.00 97.50 83 TYR A CA 1
ATOM 579 C C . TYR A 1 83 ? 0.670 -5.174 6.581 1.00 97.50 83 TYR A C 1
ATOM 581 O O . TYR A 1 83 ? 1.474 -5.740 5.845 1.00 97.50 83 TYR A O 1
ATOM 589 N N . LEU A 1 84 ? 0.684 -3.845 6.741 1.00 95.94 84 LEU A N 1
ATOM 590 C CA . LEU A 1 84 ? 1.587 -2.965 5.989 1.00 95.94 84 LEU A CA 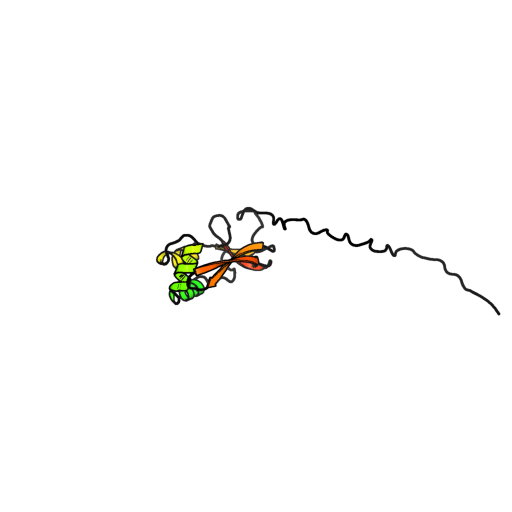1
ATOM 591 C C . LEU A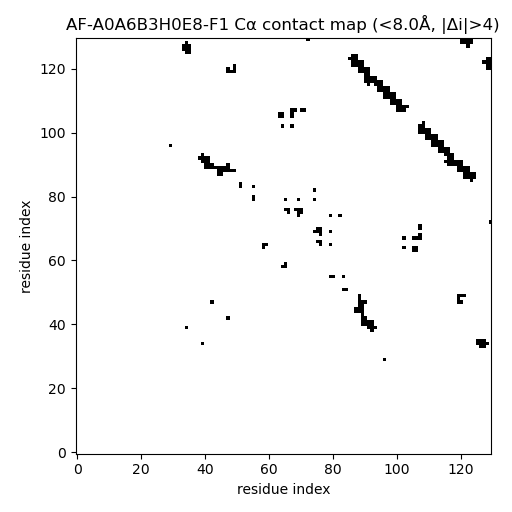 1 84 ? 3.069 -3.271 6.255 1.00 95.94 84 LEU A C 1
ATOM 593 O O . LEU A 1 84 ? 3.872 -3.238 5.324 1.00 95.94 84 LEU A O 1
ATOM 597 N N . ARG A 1 85 ? 3.435 -3.621 7.495 1.00 95.38 85 ARG A N 1
ATOM 598 C CA . ARG A 1 85 ? 4.809 -4.027 7.855 1.00 95.38 85 ARG A CA 1
ATOM 599 C C . ARG A 1 85 ? 5.227 -5.370 7.265 1.00 95.38 85 ARG A C 1
ATOM 601 O O . ARG A 1 85 ? 6.423 -5.612 7.111 1.00 95.38 85 ARG A O 1
ATOM 608 N N . SER A 1 86 ? 4.269 -6.241 6.951 1.00 94.94 86 SER A N 1
ATOM 609 C CA . SER A 1 86 ? 4.546 -7.535 6.320 1.00 94.94 86 SER A CA 1
ATOM 610 C C . SER A 1 86 ? 4.906 -7.411 4.835 1.00 94.94 86 SER A C 1
ATOM 612 O O . SER A 1 86 ? 5.561 -8.296 4.281 1.00 94.94 86 SER A O 1
ATOM 614 N N . LEU A 1 87 ? 4.516 -6.304 4.194 1.00 93.81 87 LEU A N 1
ATOM 615 C CA . LEU A 1 87 ? 4.759 -6.080 2.776 1.00 93.81 87 LEU A CA 1
ATOM 616 C C . LEU A 1 87 ? 6.224 -5.718 2.509 1.00 93.81 87 LEU A C 1
ATOM 618 O O . LEU A 1 87 ? 6.909 -5.074 3.303 1.00 93.81 87 LEU A O 1
ATOM 622 N N . THR A 1 88 ? 6.714 -6.116 1.339 1.00 90.81 88 THR A N 1
ATOM 623 C CA . THR A 1 88 ? 8.074 -5.815 0.893 1.00 90.81 88 THR A CA 1
ATOM 624 C C . THR A 1 88 ? 8.073 -4.580 -0.013 1.00 90.81 88 THR A C 1
ATOM 626 O O . THR A 1 88 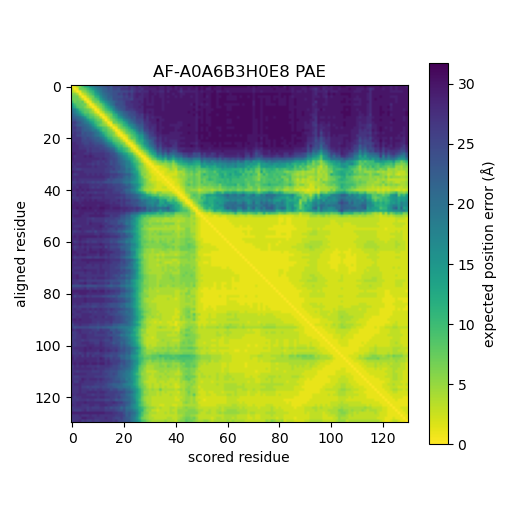? 7.396 -4.587 -1.038 1.00 90.81 88 THR A O 1
ATOM 629 N N . PRO A 1 89 ? 8.865 -3.535 0.287 1.00 90.62 89 PRO A N 1
ATOM 630 C CA . PRO A 1 89 ? 9.066 -2.428 -0.644 1.00 90.62 89 PRO A CA 1
ATOM 631 C C . PRO A 1 89 ? 9.836 -2.881 -1.892 1.00 90.62 89 PRO A C 1
ATOM 633 O O . PRO A 1 89 ? 10.910 -3.486 -1.774 1.00 90.62 89 PRO A O 1
ATOM 636 N N . ALA A 1 90 ? 9.311 -2.553 -3.072 1.00 89.94 90 ALA A N 1
ATOM 637 C CA . ALA A 1 90 ? 9.887 -2.865 -4.381 1.00 89.94 90 ALA A CA 1
ATOM 638 C C . ALA A 1 90 ? 9.702 -1.695 -5.365 1.00 89.94 90 ALA A C 1
ATOM 640 O O . ALA A 1 90 ? 8.901 -0.791 -5.130 1.00 89.94 90 ALA A O 1
ATOM 641 N N . GLN A 1 91 ? 10.433 -1.710 -6.483 1.00 91.19 91 GLN A N 1
ATOM 642 C CA . GLN A 1 91 ? 10.267 -0.735 -7.563 1.00 91.19 91 GLN A CA 1
ATOM 643 C C . GLN A 1 91 ? 9.831 -1.426 -8.856 1.00 91.19 91 GLN A C 1
ATOM 645 O O . GLN A 1 91 ? 10.415 -2.434 -9.255 1.00 91.19 91 GLN A O 1
ATOM 650 N N . LEU A 1 92 ? 8.825 -0.875 -9.533 1.00 90.81 92 LEU A N 1
ATOM 651 C CA . LEU A 1 92 ? 8.373 -1.381 -10.828 1.00 90.81 92 LEU A CA 1
ATOM 652 C C . LEU A 1 92 ? 9.446 -1.175 -11.899 1.00 90.81 92 LEU A C 1
ATOM 654 O O . LEU A 1 92 ? 9.988 -0.080 -12.033 1.00 90.81 92 LEU A O 1
ATOM 658 N N . ARG A 1 93 ? 9.731 -2.205 -12.701 1.00 91.12 93 ARG A N 1
ATOM 659 C CA . ARG A 1 93 ? 10.638 -2.083 -13.860 1.00 91.12 93 ARG A CA 1
ATOM 660 C C . ARG A 1 93 ? 9.925 -1.776 -15.170 1.00 91.12 93 ARG A C 1
ATOM 662 O O . ARG A 1 93 ? 10.585 -1.442 -16.146 1.00 91.12 93 ARG A O 1
ATOM 669 N N . MET A 1 94 ? 8.604 -1.907 -15.179 1.00 89.94 94 MET A N 1
ATOM 670 C CA . MET A 1 94 ? 7.745 -1.754 -16.346 1.00 89.94 94 MET A CA 1
ATOM 671 C C . MET A 1 94 ? 6.482 -1.000 -15.939 1.00 89.94 94 MET A C 1
ATOM 673 O O . MET A 1 94 ? 6.057 -1.071 -14.780 1.00 89.94 94 MET A O 1
ATOM 677 N N . ASP A 1 95 ? 5.848 -0.346 -16.904 1.00 91.50 95 ASP A N 1
ATOM 678 C CA . ASP A 1 95 ? 4.518 0.216 -16.710 1.00 91.50 95 ASP A CA 1
ATOM 679 C C . ASP A 1 95 ? 3.531 -0.901 -16.366 1.00 91.50 95 ASP A C 1
ATOM 681 O O . ASP A 1 95 ? 3.415 -1.903 -17.073 1.00 91.50 95 ASP A O 1
ATOM 685 N N . THR A 1 96 ? 2.829 -0.738 -15.250 1.00 88.19 96 THR A N 1
ATOM 686 C CA . THR A 1 96 ? 1.961 -1.770 -14.686 1.00 88.19 96 THR A CA 1
ATOM 687 C C . THR A 1 96 ? 0.547 -1.235 -14.565 1.00 88.19 96 THR A C 1
ATOM 689 O O . THR A 1 96 ? 0.295 -0.252 -13.866 1.00 88.19 96 THR A O 1
ATOM 692 N N . ARG A 1 97 ? -0.403 -1.896 -15.231 1.00 91.75 97 ARG A N 1
ATOM 693 C CA . ARG A 1 97 ? -1.829 -1.630 -15.028 1.00 91.75 97 ARG A CA 1
ATOM 694 C C . ARG A 1 97 ? -2.279 -2.252 -13.709 1.00 91.75 97 ARG A C 1
ATOM 696 O O . ARG A 1 97 ? -2.035 -3.430 -13.470 1.00 91.75 97 ARG A O 1
ATOM 703 N N . VAL A 1 98 ? -2.965 -1.468 -12.887 1.00 90.56 98 VAL A N 1
ATOM 704 C CA . VAL A 1 98 ? -3.470 -1.872 -11.571 1.00 90.56 98 VAL A CA 1
ATOM 705 C C . VAL A 1 98 ? -4.932 -1.469 -11.400 1.00 90.56 98 VAL A C 1
ATOM 707 O O . VAL A 1 98 ? -5.417 -0.526 -12.036 1.00 90.56 98 VAL A O 1
ATOM 710 N N . THR A 1 99 ? -5.622 -2.149 -10.488 1.00 92.81 99 THR A N 1
ATOM 711 C CA . THR A 1 99 ? -6.8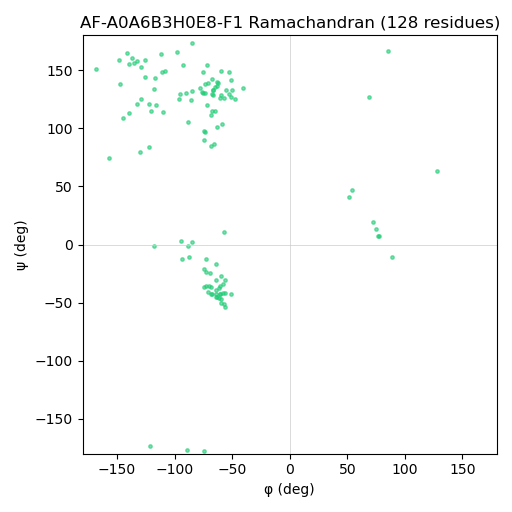59 -1.636 -9.892 1.00 92.81 99 THR A CA 1
ATOM 712 C C . THR A 1 99 ? -6.472 -0.803 -8.676 1.00 92.81 99 THR A C 1
ATOM 714 O O . THR A 1 99 ? -6.061 -1.351 -7.657 1.00 92.81 99 THR A O 1
ATOM 717 N N . ASN A 1 100 ? -6.559 0.519 -8.800 1.00 92.50 100 ASN A N 1
ATOM 718 C CA . ASN A 1 100 ? -6.294 1.450 -7.709 1.00 92.50 100 ASN A CA 1
ATOM 719 C C . ASN A 1 100 ? -7.613 1.884 -7.050 1.00 92.50 100 ASN A C 1
ATOM 721 O O . ASN A 1 100 ? -8.692 1.664 -7.603 1.00 92.50 100 ASN A O 1
ATOM 725 N N . HIS A 1 101 ? -7.528 2.483 -5.867 1.00 96.06 101 HIS A N 1
ATOM 726 C CA . HIS A 1 101 ? -8.678 2.794 -5.034 1.00 96.06 101 HIS A CA 1
ATOM 727 C C . HIS A 1 101 ? -8.659 4.253 -4.582 1.00 96.06 101 HIS A C 1
ATOM 729 O O . HIS A 1 101 ? -7.689 4.738 -4.004 1.00 96.06 101 HIS A O 1
ATOM 735 N N . GLY A 1 102 ? -9.751 4.962 -4.855 1.00 95.44 102 GLY A N 1
ATOM 736 C CA . GLY A 1 102 ? -10.039 6.269 -4.281 1.00 95.44 102 GLY A CA 1
ATOM 737 C C . GLY A 1 102 ? -10.812 6.116 -2.975 1.00 95.44 102 GLY A C 1
ATOM 738 O O . GLY A 1 102 ? -11.093 5.005 -2.527 1.00 95.44 102 GLY A O 1
ATOM 739 N N . PHE A 1 103 ? -11.200 7.241 -2.379 1.00 96.12 103 PHE A N 1
ATOM 740 C CA . PHE A 1 103 ? -12.064 7.264 -1.203 1.00 96.12 103 PHE A CA 1
ATOM 741 C C . PHE A 1 103 ? -13.187 8.282 -1.405 1.00 96.12 103 PHE A C 1
ATOM 743 O O . PHE A 1 103 ? -12.920 9.463 -1.633 1.00 96.12 103 PHE A O 1
ATOM 750 N N . ARG A 1 104 ? -14.440 7.823 -1.341 1.00 96.31 104 ARG A N 1
ATOM 751 C CA . ARG A 1 104 ? -15.648 8.651 -1.473 1.00 96.31 104 ARG A CA 1
ATOM 752 C C . ARG A 1 104 ? -16.761 8.063 -0.604 1.00 96.31 104 ARG A C 1
ATOM 754 O O . ARG A 1 104 ? -16.914 6.848 -0.550 1.00 96.31 104 ARG A O 1
ATOM 761 N N . ASP A 1 105 ? -17.511 8.922 0.088 1.00 94.50 105 ASP A N 1
ATOM 762 C CA . ASP A 1 105 ? -18.666 8.549 0.925 1.00 94.50 105 ASP A CA 1
ATOM 763 C C . ASP A 1 105 ? -18.369 7.421 1.935 1.00 94.50 105 ASP A C 1
ATOM 765 O O . ASP A 1 105 ? -19.162 6.501 2.138 1.00 94.50 105 ASP A O 1
ATOM 769 N N . GLY A 1 106 ? -17.183 7.469 2.554 1.00 92.88 106 GLY A N 1
ATOM 770 C CA . GLY A 1 106 ? -16.754 6.490 3.557 1.00 92.88 106 GLY A CA 1
ATOM 771 C C . GLY A 1 106 ? -16.298 5.139 2.995 1.00 92.88 106 GLY A C 1
ATOM 772 O O . GLY A 1 106 ? -16.066 4.218 3.776 1.00 92.88 106 GLY A O 1
ATOM 773 N N . LYS A 1 107 ? -16.179 4.995 1.668 1.00 94.50 107 LYS A N 1
ATOM 774 C CA . LYS A 1 107 ? -15.870 3.725 0.997 1.00 94.50 107 LYS A CA 1
ATOM 775 C C . LYS A 1 107 ? -14.710 3.859 0.017 1.00 94.50 107 LYS A C 1
ATOM 777 O O . LYS A 1 107 ? -14.472 4.926 -0.552 1.00 94.50 107 LYS A O 1
ATOM 782 N N . ALA A 1 108 ? -14.011 2.748 -0.198 1.00 96.19 108 ALA A N 1
ATOM 783 C CA . ALA A 1 108 ? -13.037 2.634 -1.272 1.00 96.19 108 ALA A CA 1
ATOM 784 C C . ALA A 1 108 ? -13.747 2.573 -2.634 1.00 96.19 108 ALA A C 1
ATOM 786 O O . ALA A 1 108 ? -14.768 1.898 -2.779 1.00 96.19 108 ALA A O 1
ATOM 787 N N . THR A 1 109 ? -13.207 3.261 -3.638 1.00 96.69 109 THR A N 1
ATOM 788 C CA . THR A 1 109 ? -13.742 3.254 -5.007 1.00 96.69 109 THR A CA 1
ATOM 789 C C . THR A 1 109 ? -12.699 2.736 -5.987 1.00 96.69 109 THR A C 1
ATOM 791 O O . THR A 1 109 ? -11.672 3.374 -6.191 1.00 96.69 109 THR A O 1
ATOM 794 N N . ALA A 1 110 ? -12.953 1.585 -6.609 1.00 96.12 110 ALA A N 1
ATOM 795 C CA . ALA A 1 110 ? -12.020 0.989 -7.561 1.00 96.12 110 ALA A CA 1
ATOM 796 C C . ALA A 1 110 ? -12.002 1.749 -8.898 1.00 96.12 110 ALA A C 1
ATOM 798 O O . ALA A 1 110 ? -13.047 2.113 -9.441 1.00 96.12 110 ALA A O 1
ATOM 799 N N . TYR A 1 111 ? -10.814 1.944 -9.458 1.00 95.44 111 TYR A N 1
ATOM 800 C CA . TYR A 1 111 ? -10.608 2.468 -10.803 1.00 95.44 111 TYR A CA 1
ATOM 801 C C . TYR A 1 111 ? -9.343 1.873 -11.423 1.00 95.44 111 TYR A C 1
ATOM 803 O O . TYR A 1 111 ? -8.455 1.369 -10.739 1.00 95.44 111 TYR A O 1
ATOM 811 N N . GLN A 1 112 ? -9.264 1.901 -12.750 1.00 95.38 112 GLN A N 1
ATOM 812 C CA . GLN A 1 112 ? -8.093 1.411 -13.471 1.00 95.38 112 GLN A CA 1
ATOM 813 C C . GLN A 1 112 ? -7.040 2.514 -13.558 1.00 95.38 112 GLN A C 1
ATOM 815 O O . GLN A 1 112 ? -7.355 3.646 -13.923 1.00 95.38 112 GLN A O 1
ATOM 820 N N . ALA A 1 113 ? -5.794 2.174 -13.242 1.00 92.56 113 ALA A N 1
ATOM 821 C CA . ALA A 1 113 ? -4.657 3.082 -13.322 1.00 92.56 113 ALA A CA 1
ATOM 822 C C . ALA A 1 113 ? -3.444 2.379 -13.937 1.00 92.56 113 ALA A C 1
ATOM 824 O O . ALA A 1 113 ? -3.363 1.151 -13.941 1.00 92.56 113 ALA A O 1
ATOM 825 N N . VAL A 1 114 ? -2.487 3.164 -14.428 1.00 93.94 114 VAL A N 1
ATOM 826 C CA . VAL A 1 114 ? -1.165 2.671 -14.826 1.00 93.94 114 VAL A CA 1
ATOM 827 C C . VAL A 1 114 ? -0.130 3.312 -13.915 1.00 93.94 114 VAL A C 1
ATOM 829 O O . VAL A 1 114 ? -0.005 4.534 -13.880 1.00 93.94 114 VAL A O 1
ATOM 832 N N . LEU A 1 115 ? 0.608 2.485 -13.182 1.00 91.69 115 LEU A N 1
ATOM 833 C CA . LEU A 1 115 ? 1.801 2.903 -12.460 1.00 91.69 115 LEU A CA 1
ATOM 834 C C . LEU A 1 115 ? 2.982 2.826 -13.422 1.00 91.69 115 LEU A C 1
ATOM 836 O O . LEU A 1 115 ? 3.214 1.780 -14.024 1.00 91.69 115 LEU A O 1
ATOM 840 N N . GLN A 1 116 ? 3.702 3.930 -13.591 1.00 92.25 116 GLN A N 1
ATOM 841 C CA . GLN A 1 116 ? 4.846 3.984 -14.500 1.00 92.25 116 GLN A CA 1
ATOM 842 C C . GLN A 1 116 ? 6.031 3.187 -13.938 1.00 92.25 116 GLN A C 1
ATOM 844 O O . GLN A 1 116 ? 6.175 3.050 -12.715 1.00 92.25 116 GLN A O 1
ATOM 849 N N . ALA A 1 117 ? 6.913 2.705 -14.811 1.00 91.12 117 ALA A N 1
ATOM 850 C CA . ALA A 1 117 ? 8.210 2.172 -14.402 1.00 91.12 117 ALA A CA 1
ATOM 851 C C . ALA A 1 117 ? 8.951 3.167 -13.479 1.00 91.12 117 ALA A C 1
ATOM 853 O O . ALA A 1 117 ? 8.878 4.382 -13.648 1.00 91.12 117 ALA A O 1
ATOM 854 N N . GLY A 1 118 ? 9.647 2.650 -12.467 1.00 89.25 118 GLY A N 1
ATOM 855 C CA . GLY A 1 118 ? 10.296 3.446 -11.421 1.00 89.25 118 GLY A CA 1
ATOM 856 C C . GLY A 1 118 ? 9.405 3.762 -10.213 1.00 89.25 118 GLY A C 1
ATOM 857 O O . GLY A 1 118 ? 9.922 4.192 -9.180 1.00 89.25 118 GLY A O 1
ATOM 858 N N . THR A 1 119 ? 8.096 3.500 -10.284 1.00 90.69 119 THR A N 1
ATOM 859 C CA . THR A 1 119 ? 7.183 3.688 -9.143 1.00 90.69 119 THR A CA 1
ATOM 860 C C . THR A 1 119 ? 7.499 2.694 -8.021 1.00 90.69 119 THR A C 1
ATOM 862 O O . THR A 1 119 ? 7.662 1.497 -8.270 1.00 90.69 119 THR A O 1
ATOM 865 N N . ALA A 1 120 ? 7.579 3.190 -6.784 1.00 91.25 120 ALA A N 1
ATOM 866 C CA . ALA A 1 120 ? 7.707 2.364 -5.586 1.00 91.25 120 ALA A CA 1
ATOM 867 C C . ALA A 1 120 ? 6.347 1.764 -5.194 1.00 91.25 120 ALA A C 1
ATOM 869 O O . ALA A 1 120 ? 5.341 2.472 -5.171 1.00 91.25 120 ALA A O 1
ATOM 870 N N . VAL A 1 121 ? 6.330 0.471 -4.878 1.00 91.81 121 VAL A N 1
ATOM 871 C CA 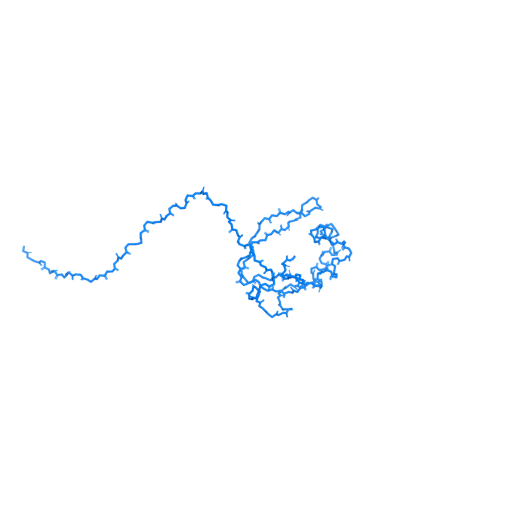. VAL A 1 121 ? 5.137 -0.278 -4.462 1.00 91.81 121 VAL A CA 1
ATOM 872 C C . VAL A 1 121 ? 5.451 -1.162 -3.256 1.00 91.81 121 VAL A C 1
ATOM 874 O O . VAL A 1 121 ? 6.601 -1.551 -3.039 1.00 91.81 121 VAL A O 1
ATOM 877 N N . LEU A 1 122 ? 4.417 -1.501 -2.490 1.00 92.00 122 LEU A N 1
ATOM 878 C CA . LEU A 1 122 ? 4.465 -2.552 -1.481 1.00 92.00 122 LEU A CA 1
ATOM 879 C C . LEU A 1 122 ? 3.935 -3.846 -2.108 1.00 92.00 122 LEU A C 1
ATOM 881 O O . LEU A 1 122 ? 2.876 -3.834 -2.733 1.00 92.00 122 LEU A O 1
ATOM 885 N N . VAL A 1 123 ? 4.680 -4.945 -1.980 1.00 91.88 123 VAL A N 1
ATOM 886 C CA . VAL A 1 123 ? 4.286 -6.257 -2.517 1.00 91.88 123 VAL A CA 1
ATOM 887 C C . VAL A 1 123 ? 4.108 -7.279 -1.404 1.00 91.88 123 VAL A C 1
ATOM 889 O O . VAL A 1 123 ? 4.855 -7.269 -0.424 1.00 91.88 123 VAL A O 1
ATOM 892 N N . ASP A 1 124 ? 3.125 -8.162 -1.558 1.00 92.25 124 ASP A N 1
ATOM 893 C CA . ASP A 1 124 ? 2.925 -9.285 -0.642 1.00 92.25 124 ASP A CA 1
ATOM 894 C C . ASP A 1 124 ? 3.962 -10.407 -0.853 1.00 92.25 124 ASP A C 1
ATOM 896 O O . ASP A 1 124 ? 4.877 -10.318 -1.677 1.00 92.25 124 ASP A O 1
ATOM 900 N N . ASP A 1 125 ? 3.821 -11.483 -0.086 1.00 90.06 125 ASP A N 1
ATOM 901 C CA . ASP A 1 125 ? 4.663 -12.681 -0.139 1.00 90.06 125 ASP A CA 1
ATOM 902 C C . ASP A 1 125 ? 4.580 -13.447 -1.473 1.00 90.06 125 ASP A C 1
ATOM 904 O O . ASP A 1 125 ? 5.477 -14.228 -1.797 1.00 90.06 125 ASP A O 1
ATOM 908 N N . ARG A 1 126 ? 3.551 -13.181 -2.283 1.00 89.38 126 ARG A N 1
ATOM 909 C CA . ARG A 1 126 ? 3.379 -13.698 -3.649 1.00 89.38 126 ARG A CA 1
ATOM 910 C C . ARG A 1 126 ? 3.900 -12.725 -4.711 1.00 89.38 126 ARG A C 1
ATOM 912 O O . ARG A 1 126 ? 3.782 -12.996 -5.908 1.00 89.38 126 ARG A O 1
ATOM 919 N N . GLY A 1 127 ? 4.476 -11.598 -4.291 1.00 88.25 127 GLY A N 1
ATOM 920 C CA . GLY A 1 127 ? 4.988 -10.556 -5.171 1.00 88.25 127 GLY A CA 1
ATOM 921 C C . GLY A 1 127 ? 3.887 -9.751 -5.858 1.00 88.25 127 GLY A C 1
ATOM 922 O O . GLY A 1 127 ? 4.148 -9.135 -6.888 1.00 88.25 127 GLY A O 1
ATOM 923 N N . VAL A 1 128 ? 2.655 -9.759 -5.348 1.00 89.94 128 VAL A N 1
ATOM 924 C CA . VAL A 1 128 ? 1.552 -8.970 -5.909 1.00 89.94 128 VAL A CA 1
ATOM 925 C C . VAL A 1 128 ? 1.528 -7.591 -5.238 1.00 89.94 128 VAL A C 1
ATOM 927 O O . VAL A 1 128 ? 1.558 -7.539 -4.008 1.00 89.94 128 VAL A O 1
ATOM 930 N N . PRO A 1 129 ? 1.457 -6.476 -5.992 1.00 89.94 129 PRO A N 1
ATOM 931 C CA . PRO A 1 129 ? 1.320 -5.143 -5.405 1.00 89.94 129 PRO A CA 1
ATOM 932 C C . PRO A 1 129 ? 0.011 -4.997 -4.613 1.00 89.94 129 PRO A C 1
ATOM 934 O O . PRO A 1 129 ? -1.035 -5.473 -5.069 1.00 89.94 129 PRO A O 1
ATOM 937 N N . ARG A 1 130 ? 0.072 -4.346 -3.447 1.00 91.00 130 ARG A N 1
ATOM 938 C CA . ARG A 1 130 ? -1.050 -4.159 -2.512 1.00 91.00 130 ARG A CA 1
ATOM 939 C C . ARG A 1 130 ? -1.266 -2.699 -2.143 1.00 91.00 130 ARG A C 1
ATOM 941 O O . ARG A 1 130 ? -0.266 -1.958 -2.019 1.00 91.00 130 ARG A O 1
#

Radius of gyration: 25.62 Å; Cα contacts (8 Å, |Δi|>4): 157; chains: 1; bounding box: 44×45×88 Å

Foldseek 3Di:
DDDDDDDDDDDDDDDDPDDPPPDPDDDPDDDDDFLPDPPQWDDDKQPFPDPLVVVVVVCVVPVLVLVQVCVVVVHDSVCSSVVSVQWIKTFGQAWDWDFDWDDDPSHTDTDIDIDGGRHIFTAHPRNHGD

Sequence (130 aa):
ESTARRSDPEPGTASPSAVPSASATGSQVTRGVDGAAPGLYGGTRKVASCDVEKQISTLQAAPDKNRAFASVQDVEPSAVPDYLRSLTPAQLRMDTRVTNHGFRDGKATAYQAVLQAGTAVLVDDRGVPR